Protein AF-A0AAV8X0D9-F1 (afdb_monomer)

Foldseek 3Di:
DDPPPPPPPVPDDPVVVCVVDPLVVDAEEAEDAPVCCVPVVVVCCVPDCVVHPHYDYDHDDPPPPPPD

Sequence (68 aa):
MVPFTYIDMTRRPQKEWDDLVPKPSLYFAVKTCKKFHKDRIPVVQNTWAKHTDKITFSATKKIFSTKL

Secondary structure (DSSP, 8-state):
--------TTSS-THHHHHHS-GGG--EEEEEEHHHHHHHHHHHHHTTGGG-S-EEEEEEP------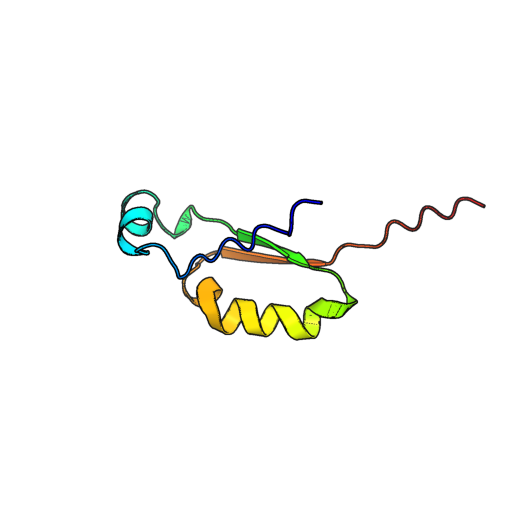-

pLDDT: mean 72.31, std 18.15, range [35.19, 94.12]

Structure (mmCIF, N/CA/C/O backbone):
data_AF-A0AAV8X0D9-F1
#
_entry.id   AF-A0AAV8X0D9-F1
#
loop_
_atom_site.group_PDB
_atom_site.id
_atom_site.type_symbol
_atom_site.label_atom_id
_atom_site.label_alt_id
_atom_site.label_comp_id
_atom_site.label_asym_id
_atom_site.label_entity_id
_atom_site.label_seq_id
_atom_site.pdbx_PDB_ins_code
_atom_site.Cartn_x
_atom_site.Cartn_y
_atom_site.Cartn_z
_atom_site.occupancy
_atom_site.B_iso_or_equiv
_atom_site.auth_seq_id
_atom_site.auth_comp_id
_atom_site.auth_asym_id
_atom_site.auth_atom_id
_atom_site.pdbx_PDB_model_num
ATOM 1 N N . MET A 1 1 ? -18.555 19.254 -1.717 1.00 35.19 1 MET A N 1
ATOM 2 C CA . MET A 1 1 ? -18.144 17.948 -1.160 1.00 35.19 1 MET A CA 1
ATOM 3 C C . MET A 1 1 ? -17.492 17.168 -2.290 1.00 35.19 1 MET A C 1
ATOM 5 O O . MET A 1 1 ? -18.198 16.649 -3.139 1.00 35.19 1 MET A O 1
ATOM 9 N N . VAL A 1 2 ? -16.164 17.222 -2.405 1.00 37.19 2 VAL A N 1
ATOM 10 C CA . VAL A 1 2 ? -15.451 16.567 -3.513 1.00 37.19 2 VAL A CA 1
ATOM 11 C C . VAL A 1 2 ? -15.325 15.088 -3.142 1.00 37.19 2 VAL A C 1
ATOM 13 O O . VAL A 1 2 ? -14.781 14.805 -2.071 1.00 37.19 2 VAL A O 1
ATOM 16 N N . PRO A 1 3 ? -15.875 14.144 -3.925 1.00 46.00 3 PRO A N 1
ATOM 17 C CA . PRO A 1 3 ? -15.686 12.731 -3.641 1.00 46.00 3 PRO A CA 1
ATOM 18 C C . PRO A 1 3 ? -14.188 12.450 -3.733 1.00 46.00 3 PRO A C 1
ATOM 20 O O . PRO A 1 3 ? -13.522 12.980 -4.622 1.00 46.00 3 PRO A O 1
ATOM 23 N N . PHE A 1 4 ? -13.660 11.670 -2.787 1.00 38.94 4 PHE A N 1
ATOM 24 C CA . PHE A 1 4 ? -12.295 11.150 -2.838 1.00 38.94 4 PHE A CA 1
ATOM 25 C C . PHE A 1 4 ? -12.007 10.721 -4.273 1.00 38.94 4 PHE A C 1
ATOM 27 O O . PHE A 1 4 ? -12.639 9.790 -4.772 1.00 38.94 4 PHE A O 1
ATOM 34 N N . THR A 1 5 ? -11.115 11.437 -4.951 1.00 43.72 5 THR A N 1
ATOM 35 C CA . THR A 1 5 ? -10.660 11.082 -6.285 1.00 43.72 5 THR A CA 1
ATOM 36 C C . THR A 1 5 ? -9.946 9.747 -6.144 1.00 43.72 5 THR A C 1
ATOM 38 O O . THR A 1 5 ? -8.777 9.667 -5.775 1.00 43.72 5 THR A O 1
ATOM 41 N N . TYR A 1 6 ? -10.691 8.664 -6.352 1.00 46.50 6 TYR A N 1
ATOM 42 C CA . TYR A 1 6 ? -10.121 7.358 -6.596 1.00 46.50 6 TYR A CA 1
ATOM 43 C C . TYR A 1 6 ? -9.309 7.526 -7.874 1.00 46.50 6 TYR A C 1
ATOM 45 O O . TYR A 1 6 ? -9.865 7.634 -8.967 1.00 46.50 6 TYR A O 1
ATOM 53 N N . ILE A 1 7 ? -7.996 7.683 -7.717 1.00 49.03 7 ILE A N 1
ATOM 54 C CA . ILE A 1 7 ? -7.073 7.642 -8.839 1.00 49.03 7 ILE A CA 1
ATOM 55 C C . ILE A 1 7 ? -7.113 6.193 -9.302 1.00 49.03 7 ILE A C 1
ATOM 57 O O . ILE A 1 7 ? -6.428 5.327 -8.761 1.00 49.03 7 ILE A O 1
ATOM 61 N N . ASP A 1 8 ? -8.003 5.927 -10.250 1.00 48.12 8 ASP A N 1
ATOM 62 C CA . ASP A 1 8 ? -8.092 4.646 -10.918 1.00 48.12 8 ASP A CA 1
ATOM 63 C C . ASP A 1 8 ? -6.872 4.507 -11.831 1.00 48.12 8 ASP A C 1
ATOM 65 O O . ASP A 1 8 ? -6.887 4.889 -13.005 1.00 48.12 8 ASP A O 1
ATOM 69 N N . MET A 1 9 ? -5.783 3.989 -11.261 1.00 53.81 9 MET A N 1
ATOM 70 C CA . MET A 1 9 ? -4.541 3.712 -11.984 1.00 53.81 9 MET A CA 1
ATOM 71 C C . MET A 1 9 ? -4.730 2.643 -13.078 1.00 53.81 9 MET A C 1
ATOM 73 O O . MET A 1 9 ? -3.799 2.404 -13.837 1.00 53.81 9 MET A O 1
ATOM 77 N N . THR A 1 10 ? -5.917 2.026 -13.201 1.00 54.38 10 THR A N 1
ATOM 78 C CA . THR A 1 10 ? -6.220 1.029 -14.243 1.00 54.38 10 THR A CA 1
ATOM 79 C C . THR A 1 10 ? -6.757 1.633 -15.546 1.00 54.38 10 THR A C 1
ATOM 81 O O . THR A 1 10 ? -6.812 0.939 -16.557 1.00 54.38 10 THR A O 1
ATOM 84 N N . ARG A 1 11 ? -7.119 2.928 -15.568 1.00 53.50 11 ARG A N 1
ATOM 85 C CA . ARG A 1 11 ? -7.697 3.593 -16.758 1.00 53.50 11 ARG A CA 1
ATOM 86 C C . ARG A 1 11 ? -6.696 4.286 -17.684 1.00 53.50 11 ARG A C 1
ATOM 88 O O . ARG A 1 11 ? -7.109 4.782 -18.730 1.00 53.50 11 ARG A O 1
ATOM 95 N N . ARG A 1 12 ? -5.406 4.350 -17.337 1.00 51.69 12 ARG A N 1
ATOM 96 C CA . ARG A 1 12 ? -4.363 4.900 -18.223 1.00 51.69 12 ARG A CA 1
ATOM 97 C C . ARG A 1 12 ? -3.419 3.794 -18.691 1.00 51.69 12 ARG A C 1
ATOM 99 O O . ARG A 1 12 ? -3.142 2.887 -17.909 1.00 51.69 12 ARG A O 1
ATOM 106 N N . PRO A 1 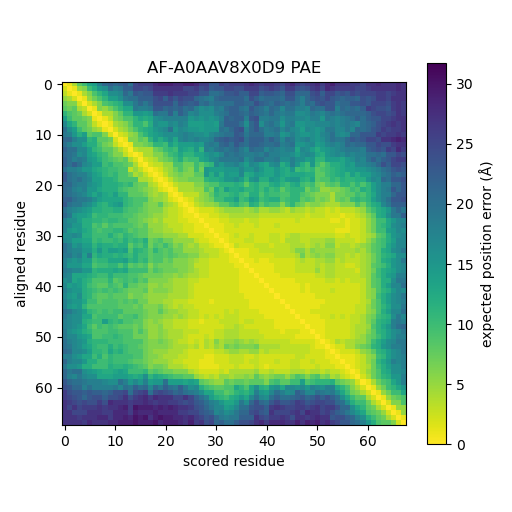13 ? -2.906 3.853 -19.932 1.00 53.47 13 PRO A N 1
ATOM 107 C CA . PRO A 1 13 ? -1.922 2.890 -20.403 1.00 53.47 13 PRO A CA 1
ATOM 108 C C . PRO A 1 13 ? -0.668 2.987 -19.526 1.00 53.47 13 PRO A C 1
ATOM 110 O O . PRO A 1 13 ? 0.078 3.960 -19.577 1.00 53.47 13 PRO A O 1
ATOM 113 N N . GLN A 1 14 ? -0.449 1.962 -18.704 1.00 55.03 14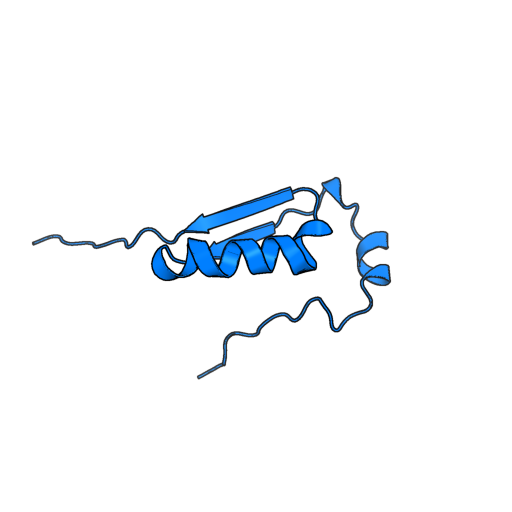 GLN A N 1
ATOM 114 C CA . GLN A 1 14 ? 0.667 1.857 -17.755 1.00 55.03 14 GLN A CA 1
ATOM 115 C C . GLN A 1 14 ? 2.038 1.981 -18.449 1.00 55.03 14 GLN A C 1
ATOM 117 O O . GLN A 1 14 ? 3.003 2.450 -17.857 1.00 55.03 14 GLN A O 1
ATOM 122 N N . LYS A 1 15 ? 2.074 1.632 -19.741 1.00 58.91 15 LYS A N 1
ATOM 123 C CA . LYS A 1 15 ? 3.256 1.626 -20.603 1.00 58.91 15 LYS A CA 1
ATOM 124 C C . LYS A 1 15 ? 3.971 2.978 -20.696 1.00 58.91 15 LYS A C 1
ATOM 126 O O . LYS A 1 15 ? 5.185 2.995 -20.770 1.00 58.91 15 LYS A O 1
ATOM 131 N N . GLU A 1 16 ? 3.250 4.096 -20.662 1.00 62.78 16 GLU A N 1
ATOM 132 C CA . GLU A 1 16 ? 3.863 5.420 -20.861 1.00 62.78 16 GLU A CA 1
ATOM 133 C C . GLU A 1 16 ? 4.644 5.909 -19.628 1.00 62.78 16 GLU A C 1
ATOM 135 O O . GLU A 1 16 ? 5.648 6.600 -19.756 1.00 62.78 16 GLU A O 1
ATOM 140 N N . TRP A 1 17 ? 4.217 5.526 -18.421 1.00 56.16 17 TRP A N 1
ATOM 141 C CA . TRP A 1 17 ? 4.857 5.962 -17.173 1.00 56.16 17 TRP A CA 1
ATOM 142 C C . TRP A 1 17 ? 6.047 5.087 -16.782 1.00 56.16 17 TRP A C 1
ATOM 144 O O . TRP A 1 17 ? 7.003 5.595 -16.196 1.00 56.16 17 TRP A O 1
ATOM 154 N N . ASP A 1 18 ? 5.995 3.800 -17.138 1.00 61.69 18 ASP A N 1
ATOM 155 C CA . ASP A 1 18 ? 7.066 2.832 -16.882 1.00 61.69 18 ASP A CA 1
ATOM 156 C C . ASP A 1 18 ? 8.369 3.192 -17.628 1.00 61.69 18 ASP A C 1
ATOM 158 O O . ASP A 1 18 ? 9.452 2.887 -17.131 1.00 61.69 18 ASP A O 1
ATOM 162 N N . ASP A 1 19 ? 8.271 3.882 -18.772 1.00 71.12 19 ASP A N 1
ATOM 163 C CA . ASP A 1 19 ? 9.426 4.319 -19.571 1.00 71.12 19 ASP A CA 1
ATOM 164 C C . ASP A 1 19 ? 10.029 5.652 -19.073 1.00 71.12 19 ASP A C 1
ATOM 166 O O . ASP A 1 19 ? 11.211 5.924 -19.287 1.00 71.12 19 ASP A O 1
ATOM 170 N N . LEU A 1 20 ? 9.240 6.489 -18.384 1.00 71.94 20 LEU A N 1
ATOM 171 C CA . LEU A 1 20 ? 9.664 7.816 -17.906 1.00 71.94 20 LEU A CA 1
ATOM 172 C C . LEU A 1 20 ? 10.300 7.783 -16.514 1.00 71.94 20 LEU A C 1
ATOM 174 O O . LEU A 1 20 ? 11.124 8.640 -16.185 1.00 71.94 20 LEU A O 1
ATOM 178 N N . VAL A 1 21 ? 9.902 6.824 -15.678 1.00 71.75 21 VAL A N 1
ATOM 179 C CA . VAL A 1 21 ? 10.386 6.703 -14.302 1.00 71.75 21 VAL A CA 1
ATOM 180 C C . VAL A 1 21 ? 10.812 5.260 -14.047 1.00 71.75 21 VAL A C 1
ATOM 182 O O . VAL A 1 21 ? 9.962 4.371 -14.010 1.00 71.75 21 VAL A O 1
ATOM 185 N N . PRO A 1 22 ? 12.111 5.006 -13.803 1.00 73.81 22 PRO A N 1
ATOM 186 C CA . PRO A 1 22 ? 12.574 3.679 -13.430 1.00 73.81 22 PRO A CA 1
ATOM 187 C C . PRO A 1 22 ? 11.826 3.167 -12.192 1.00 73.81 22 PRO A C 1
ATOM 189 O O . PRO A 1 22 ? 11.857 3.794 -11.137 1.00 73.81 22 PRO A O 1
ATOM 192 N N . LYS A 1 23 ? 11.220 1.979 -12.276 1.00 69.50 23 LYS A N 1
ATOM 193 C CA . LYS A 1 23 ? 10.517 1.315 -11.157 1.00 69.50 23 LYS A CA 1
ATOM 194 C C . LYS A 1 23 ? 11.227 1.378 -9.790 1.00 69.50 23 LYS A C 1
ATOM 196 O O . LYS A 1 23 ? 10.548 1.696 -8.811 1.00 69.50 23 LYS A O 1
ATOM 201 N N . PRO A 1 24 ? 12.564 1.206 -9.669 1.00 75.69 24 PRO A N 1
ATOM 202 C CA . PRO A 1 24 ? 13.226 1.270 -8.365 1.00 75.69 24 PRO A CA 1
ATOM 203 C C . PRO A 1 24 ? 13.237 2.663 -7.709 1.00 75.69 24 PRO A C 1
ATOM 205 O O . PRO A 1 24 ? 13.520 2.749 -6.506 1.00 75.69 24 PRO A O 1
ATOM 208 N N . SER A 1 25 ? 12.956 3.745 -8.447 1.00 78.88 25 SER A N 1
ATOM 209 C CA . SER A 1 25 ? 12.861 5.107 -7.895 1.00 78.88 25 SER A CA 1
ATOM 210 C C . SER A 1 25 ? 11.446 5.475 -7.436 1.00 78.88 25 SER A C 1
ATOM 212 O O . SER A 1 25 ? 11.272 6.486 -6.754 1.00 78.88 25 SER A O 1
ATOM 214 N N . LEU A 1 26 ? 10.444 4.643 -7.738 1.00 81.19 26 LEU A N 1
ATOM 215 C CA . LEU A 1 26 ? 9.048 4.905 -7.412 1.00 81.19 26 LEU A CA 1
ATOM 216 C C . LEU A 1 26 ? 8.673 4.301 -6.050 1.00 81.19 26 LEU A C 1
ATOM 218 O O . LEU A 1 26 ? 8.842 3.106 -5.809 1.00 81.19 26 LEU A O 1
ATOM 222 N N . TYR A 1 27 ? 8.159 5.138 -5.146 1.00 86.00 27 TYR A N 1
ATOM 223 C CA . TYR A 1 27 ? 7.793 4.743 -3.785 1.00 86.00 27 TYR A CA 1
ATOM 224 C C . TYR A 1 27 ? 6.347 5.121 -3.466 1.00 86.00 27 TYR A C 1
ATOM 226 O O . TYR A 1 27 ? 5.971 6.291 -3.545 1.00 86.00 27 TYR A O 1
ATOM 234 N N . PHE A 1 28 ? 5.547 4.142 -3.041 1.00 88.12 28 PHE A N 1
ATOM 235 C CA . PHE A 1 28 ? 4.145 4.354 -2.687 1.00 88.12 28 PHE A CA 1
ATOM 236 C C . PHE A 1 28 ? 3.918 4.261 -1.178 1.00 88.12 28 PHE A C 1
ATOM 238 O O . PHE A 1 28 ? 4.141 3.221 -0.562 1.00 88.12 28 PHE A O 1
ATOM 245 N N . ALA A 1 29 ? 3.392 5.333 -0.584 1.00 91.38 29 ALA A N 1
ATOM 246 C CA . ALA A 1 29 ? 2.914 5.337 0.795 1.00 91.38 29 ALA A CA 1
ATOM 247 C C . ALA A 1 29 ? 1.380 5.346 0.812 1.00 91.38 29 ALA A C 1
ATOM 249 O O . ALA A 1 29 ? 0.742 6.368 0.550 1.00 91.38 29 ALA A O 1
ATOM 250 N N . VAL A 1 30 ? 0.771 4.210 1.144 1.00 89.00 30 VAL A N 1
ATOM 251 C CA . VAL A 1 30 ? -0.686 4.072 1.201 1.00 89.00 30 VAL A CA 1
ATOM 252 C C . VAL A 1 30 ? -1.172 4.354 2.619 1.00 89.00 30 VAL A C 1
ATOM 254 O O . VAL A 1 30 ? -0.853 3.641 3.576 1.00 89.00 30 VAL A O 1
ATOM 257 N N . LYS A 1 31 ? -1.977 5.409 2.765 1.00 89.19 31 LYS A N 1
ATOM 258 C CA . LYS A 1 31 ? -2.669 5.7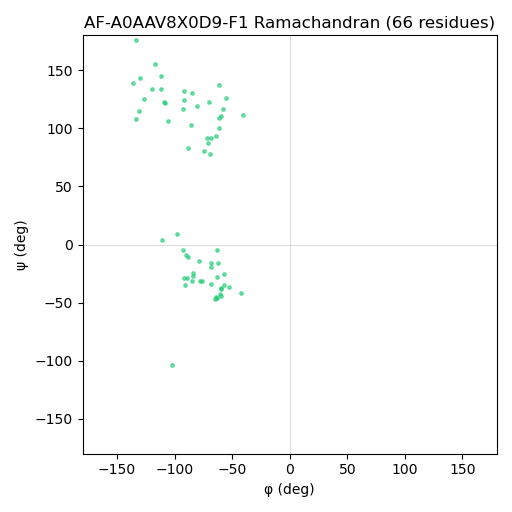28 4.016 1.00 89.19 31 LYS A CA 1
ATOM 259 C C . LYS A 1 31 ? -3.979 4.956 4.113 1.00 89.19 31 LYS A C 1
ATOM 261 O O . LYS A 1 31 ? -4.819 4.993 3.222 1.00 89.19 31 LYS A O 1
ATOM 266 N N . THR A 1 32 ? -4.170 4.304 5.249 1.00 87.06 32 THR A N 1
ATOM 267 C CA . THR A 1 32 ? -5.379 3.553 5.608 1.00 87.06 32 THR A CA 1
ATOM 268 C C . THR A 1 32 ? -5.792 3.926 7.034 1.00 87.06 32 THR A C 1
ATOM 270 O O . THR A 1 32 ? -5.067 4.646 7.725 1.00 87.06 32 THR A O 1
ATOM 273 N N . CYS A 1 33 ? -6.917 3.410 7.526 1.00 84.31 33 CYS A N 1
ATOM 274 C CA . CYS A 1 33 ? -7.253 3.453 8.950 1.00 84.31 33 CYS A CA 1
ATOM 275 C C . CYS A 1 33 ? -7.352 2.031 9.520 1.00 84.31 33 CYS A C 1
ATOM 277 O O . CYS A 1 33 ? -7.639 1.084 8.787 1.00 84.31 33 CYS A O 1
ATOM 279 N N . LYS A 1 34 ? -7.145 1.870 10.838 1.00 84.25 34 LYS A N 1
ATOM 280 C CA . LYS A 1 34 ? -7.132 0.547 11.500 1.00 84.25 34 LYS A CA 1
ATOM 281 C C . LYS A 1 34 ? -8.376 -0.296 11.200 1.00 84.25 34 LYS A C 1
ATOM 283 O O . LYS A 1 34 ? -8.255 -1.503 11.038 1.00 84.25 34 LYS A O 1
ATOM 288 N N . LYS A 1 35 ? -9.546 0.348 11.088 1.00 86.81 35 LYS A N 1
ATOM 289 C CA . LYS A 1 35 ? -10.827 -0.314 10.800 1.00 86.81 35 LYS A CA 1
ATOM 290 C C . LYS A 1 35 ? -10.811 -1.071 9.470 1.00 86.81 35 LYS A C 1
ATOM 292 O O . LYS A 1 35 ? -11.375 -2.147 9.402 1.00 86.81 35 LYS A O 1
ATOM 297 N N . PHE A 1 36 ? -10.162 -0.521 8.445 1.00 87.06 36 PHE A N 1
ATOM 298 C CA . PHE A 1 36 ? -10.182 -1.069 7.085 1.00 87.06 36 PHE A CA 1
ATOM 299 C C . PHE A 1 36 ? -8.838 -1.655 6.650 1.00 87.06 36 PHE A C 1
ATOM 301 O O . PHE A 1 36 ? -8.687 -2.069 5.507 1.00 87.06 36 PHE A O 1
ATOM 308 N N . HIS A 1 37 ? -7.849 -1.680 7.544 1.00 87.00 37 HIS A N 1
ATOM 309 C CA . HIS A 1 37 ? -6.502 -2.155 7.241 1.00 87.00 37 HIS A CA 1
ATOM 310 C C . HIS A 1 37 ? -6.520 -3.624 6.795 1.00 87.00 37 HIS A C 1
ATOM 312 O O . HIS A 1 37 ? -5.884 -3.969 5.807 1.00 87.00 37 HIS A O 1
ATOM 318 N N . LYS A 1 38 ? -7.316 -4.462 7.474 1.00 89.62 38 LYS A N 1
ATOM 319 C CA . LYS A 1 38 ? -7.459 -5.890 7.151 1.00 89.62 38 LYS A CA 1
ATOM 320 C C . LYS A 1 38 ? -8.167 -6.134 5.817 1.00 89.62 38 LYS A C 1
ATOM 322 O O . LYS A 1 38 ? -7.784 -7.050 5.105 1.00 89.62 38 LYS A O 1
ATOM 327 N N . ASP A 1 39 ? -9.130 -5.289 5.456 1.00 92.50 39 ASP A N 1
ATOM 328 C CA . ASP A 1 39 ? -9.958 -5.512 4.264 1.00 92.50 39 ASP A CA 1
ATOM 329 C C . ASP A 1 39 ? -9.370 -4.857 3.008 1.00 92.50 39 ASP A C 1
ATOM 331 O O . ASP A 1 39 ? -9.498 -5.374 1.901 1.00 92.50 39 ASP A O 1
ATOM 335 N N . ARG A 1 40 ? -8.732 -3.687 3.147 1.00 90.38 40 ARG A N 1
ATOM 336 C CA . ARG A 1 40 ?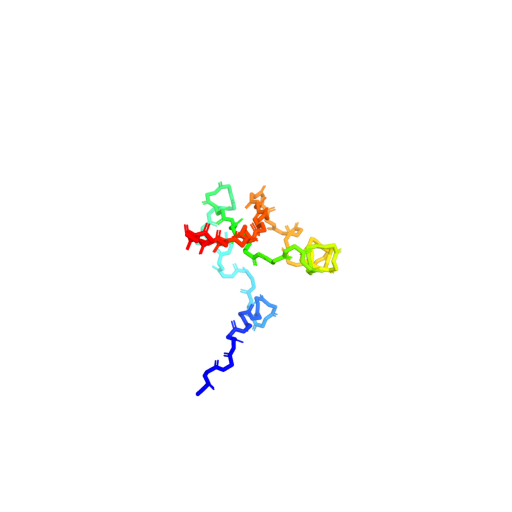 -8.289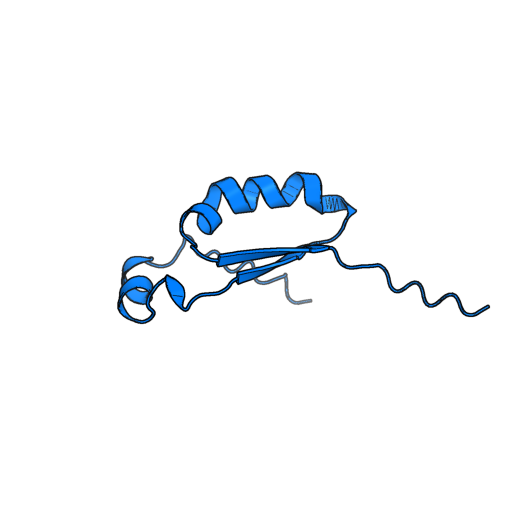 -2.870 2.002 1.00 90.38 40 ARG A CA 1
ATOM 337 C C . ARG A 1 40 ? -6.867 -3.168 1.556 1.00 90.38 40 ARG A C 1
ATOM 339 O O . ARG A 1 40 ? -6.582 -3.008 0.373 1.00 90.38 40 ARG A O 1
ATOM 346 N N . ILE A 1 41 ? -5.989 -3.605 2.457 1.00 91.44 41 ILE A N 1
ATOM 347 C CA . ILE A 1 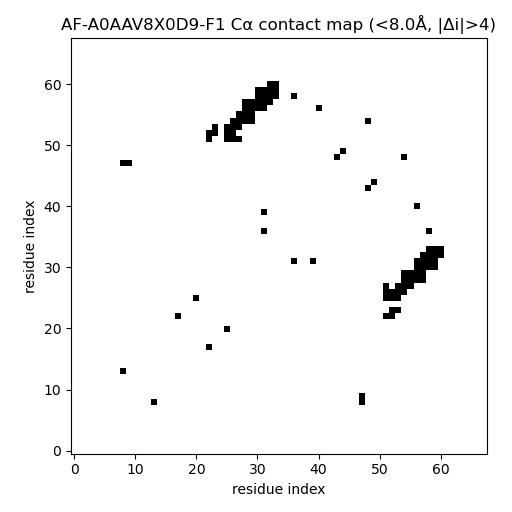41 ? -4.607 -3.938 2.086 1.00 91.44 41 ILE A CA 1
ATOM 348 C C . ILE A 1 41 ? -4.543 -5.126 1.127 1.00 91.44 41 ILE A C 1
ATOM 350 O O . ILE A 1 41 ? -3.891 -4.968 0.095 1.00 91.44 41 ILE A O 1
ATOM 354 N N . PRO A 1 42 ? -5.253 -6.247 1.363 1.00 94.00 42 PRO A N 1
ATOM 355 C CA . PRO A 1 42 ? -5.227 -7.369 0.428 1.00 94.00 42 PRO A CA 1
ATOM 356 C C . PRO A 1 42 ? -5.713 -6.977 -0.970 1.00 94.00 42 PRO A C 1
ATOM 358 O O . PRO A 1 42 ? -5.139 -7.398 -1.967 1.00 94.00 42 PRO A O 1
ATOM 361 N N . VAL A 1 43 ? -6.728 -6.108 -1.063 1.00 94.12 43 VAL A N 1
ATOM 362 C CA . VAL A 1 43 ? -7.222 -5.600 -2.353 1.00 94.12 43 VAL A CA 1
ATOM 363 C C . VAL A 1 43 ? -6.142 -4.800 -3.078 1.00 94.12 43 VAL A C 1
ATOM 365 O O . VAL A 1 43 ? -5.917 -5.014 -4.266 1.00 94.12 43 VAL A O 1
ATOM 368 N N . VAL A 1 44 ? -5.444 -3.900 -2.379 1.00 91.62 44 VAL A N 1
ATO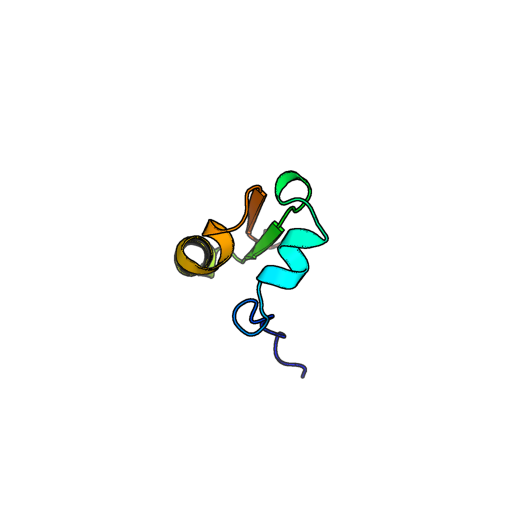M 369 C CA . VAL A 1 44 ? -4.356 -3.108 -2.974 1.00 91.62 44 VAL A CA 1
ATOM 370 C C . VAL A 1 44 ? -3.195 -4.007 -3.410 1.00 91.62 44 VAL A C 1
ATOM 372 O O . VAL A 1 44 ? -2.724 -3.876 -4.538 1.00 91.62 44 VAL A O 1
ATOM 375 N N . GLN A 1 45 ? -2.792 -4.957 -2.560 1.00 91.88 45 GLN A N 1
ATOM 376 C CA . GLN A 1 45 ? -1.734 -5.935 -2.842 1.00 91.88 45 GLN A CA 1
ATOM 377 C C . GLN A 1 45 ? -2.045 -6.803 -4.069 1.00 91.88 45 GLN A C 1
ATOM 379 O O . GLN A 1 45 ? -1.188 -6.962 -4.934 1.00 91.88 45 GLN A O 1
ATOM 384 N N . ASN A 1 46 ? -3.279 -7.298 -4.189 1.00 92.25 46 ASN A N 1
ATOM 385 C CA . ASN A 1 46 ? -3.687 -8.189 -5.281 1.00 92.25 46 ASN A CA 1
ATOM 386 C C . ASN A 1 46 ? -3.978 -7.461 -6.607 1.00 92.25 46 ASN A C 1
ATOM 388 O O . ASN A 1 46 ? -4.081 -8.103 -7.657 1.00 92.25 46 ASN A O 1
ATOM 392 N N . THR A 1 47 ? -4.126 -6.134 -6.577 1.00 92.31 47 THR A N 1
ATOM 393 C CA . THR A 1 47 ? -4.438 -5.324 -7.762 1.00 92.31 47 THR A CA 1
ATOM 394 C C . THR A 1 47 ? -3.198 -4.619 -8.296 1.00 92.31 47 THR A C 1
ATOM 396 O O . THR A 1 47 ? -2.390 -5.257 -8.960 1.00 92.31 47 THR A O 1
ATOM 399 N N . TRP A 1 48 ? -3.034 -3.321 -8.055 1.00 87.25 48 TRP A N 1
ATOM 400 C CA . TRP A 1 48 ? -1.980 -2.525 -8.684 1.00 87.25 48 TRP A CA 1
ATOM 401 C C . TRP A 1 48 ? -0.634 -2.623 -7.957 1.00 87.25 48 TRP A C 1
ATOM 403 O O . TRP A 1 48 ? 0.405 -2.500 -8.600 1.00 87.25 48 TRP A O 1
ATOM 413 N N . ALA A 1 49 ? -0.619 -2.894 -6.646 1.00 89.00 49 ALA A N 1
ATOM 414 C CA . ALA A 1 49 ? 0.629 -2.897 -5.877 1.00 89.00 49 ALA A CA 1
ATOM 415 C C . ALA A 1 49 ? 1.573 -4.054 -6.242 1.00 89.00 49 ALA A C 1
ATOM 417 O O . ALA A 1 49 ? 2.776 -3.946 -6.021 1.00 89.00 49 ALA A O 1
ATOM 418 N N . LYS A 1 50 ? 1.068 -5.121 -6.876 1.00 87.50 50 LYS A N 1
ATOM 419 C CA . LYS A 1 50 ? 1.902 -6.194 -7.447 1.00 87.50 50 LYS A CA 1
ATOM 420 C C . LYS A 1 50 ? 2.846 -5.716 -8.558 1.00 87.50 50 LYS A C 1
ATOM 422 O O . LYS A 1 50 ? 3.770 -6.432 -8.917 1.00 87.50 50 LYS A O 1
ATOM 427 N N . HIS A 1 51 ? 2.601 -4.529 -9.116 1.00 85.44 51 HIS A N 1
ATOM 428 C CA . HIS A 1 51 ? 3.430 -3.912 -10.152 1.00 85.44 51 HIS A CA 1
ATOM 429 C C . HIS A 1 51 ? 4.415 -2.877 -9.587 1.00 85.44 51 HIS A C 1
ATOM 431 O O . HIS A 1 51 ? 5.021 -2.136 -10.357 1.00 85.44 51 HIS A O 1
ATOM 437 N N . THR A 1 52 ? 4.548 -2.789 -8.260 1.00 85.25 52 THR A N 1
ATOM 438 C CA . THR A 1 52 ? 5.381 -1.785 -7.586 1.00 85.25 52 THR A CA 1
ATOM 439 C C . THR A 1 52 ? 6.470 -2.453 -6.757 1.00 85.25 52 THR A C 1
ATOM 441 O O . THR A 1 52 ? 6.178 -3.371 -5.995 1.00 85.25 52 THR A O 1
ATOM 444 N N . ASP A 1 53 ? 7.705 -1.960 -6.860 1.00 86.19 53 ASP A N 1
ATOM 445 C CA . ASP A 1 53 ? 8.845 -2.533 -6.131 1.00 86.19 53 ASP A CA 1
ATOM 446 C C . ASP A 1 53 ? 8.870 -2.101 -4.657 1.00 86.19 53 ASP A C 1
ATOM 448 O O . ASP A 1 53 ? 9.338 -2.834 -3.785 1.00 86.19 53 ASP A O 1
ATOM 452 N N . LYS A 1 54 ? 8.384 -0.886 -4.359 1.00 87.81 54 LYS A N 1
ATOM 453 C CA . LYS A 1 54 ? 8.441 -0.290 -3.018 1.00 87.81 54 LYS A CA 1
ATOM 454 C C . LYS A 1 54 ? 7.093 0.307 -2.619 1.00 87.81 54 LYS A C 1
ATOM 456 O O . LYS A 1 54 ? 6.696 1.371 -3.097 1.00 87.81 54 LYS A O 1
ATOM 461 N N . ILE A 1 55 ? 6.413 -0.354 -1.682 1.00 90.62 55 ILE A N 1
ATOM 462 C CA . ILE A 1 55 ? 5.138 0.098 -1.118 1.00 90.62 55 ILE A CA 1
ATOM 463 C C . ILE A 1 55 ? 5.110 -0.075 0.401 1.00 90.62 55 ILE A C 1
ATOM 465 O O . ILE A 1 55 ? 5.555 -1.091 0.934 1.00 90.62 55 ILE A O 1
ATOM 469 N N . THR A 1 56 ? 4.558 0.908 1.112 1.00 9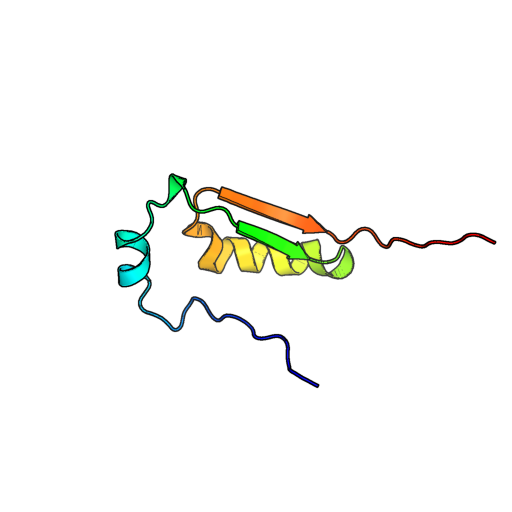0.75 56 THR A N 1
ATOM 470 C CA . THR A 1 56 ? 4.301 0.817 2.554 1.00 90.75 56 THR A CA 1
ATOM 471 C C . THR A 1 56 ? 2.876 1.215 2.905 1.00 90.75 56 THR A C 1
ATOM 473 O O . THR A 1 56 ? 2.291 2.133 2.329 1.00 90.75 56 THR A O 1
ATOM 476 N N . PHE A 1 57 ? 2.307 0.516 3.888 1.00 89.00 57 PHE A N 1
ATOM 477 C CA . PHE A 1 57 ? 0.961 0.771 4.389 1.00 89.00 57 PHE A CA 1
ATOM 478 C C . PHE A 1 57 ? 1.035 1.377 5.784 1.00 89.00 57 PHE A C 1
ATOM 480 O O . PHE A 1 57 ? 1.570 0.777 6.714 1.00 89.00 57 PHE A O 1
ATOM 487 N N . SER A 1 58 ? 0.454 2.561 5.948 1.00 85.88 58 SER A N 1
ATOM 488 C CA . SER A 1 58 ? 0.353 3.224 7.246 1.00 85.88 58 SER A CA 1
ATOM 489 C C . SER A 1 58 ? -1.102 3.259 7.701 1.00 85.88 58 SER A C 1
ATOM 491 O O . SER A 1 58 ? -2.015 3.578 6.936 1.00 85.88 58 SER A O 1
ATOM 493 N N . ALA A 1 59 ? -1.343 2.903 8.962 1.00 81.94 59 ALA A N 1
ATOM 494 C CA . ALA A 1 59 ? -2.632 3.118 9.604 1.00 81.94 59 ALA A CA 1
ATOM 495 C C . ALA A 1 59 ? -2.605 4.473 10.313 1.00 81.94 59 ALA A C 1
ATOM 497 O O . ALA A 1 59 ? -1.682 4.769 11.075 1.00 81.94 59 ALA A O 1
ATOM 498 N N . THR A 1 60 ? -3.642 5.284 10.115 1.00 72.00 60 THR A N 1
ATOM 499 C CA . THR A 1 60 ? -3.836 6.499 10.911 1.00 72.00 60 THR A CA 1
ATOM 500 C C . THR A 1 60 ? -3.918 6.107 12.388 1.00 72.00 60 THR A C 1
ATOM 502 O O . THR A 1 60 ? -4.821 5.372 12.803 1.00 72.00 60 THR A O 1
ATOM 505 N N . LYS A 1 61 ? -2.966 6.580 13.200 1.00 60.28 61 LYS A N 1
ATOM 506 C CA . LYS A 1 61 ? -3.124 6.603 14.656 1.00 60.28 61 LYS A CA 1
ATOM 507 C C . LYS A 1 61 ? -4.174 7.673 14.941 1.00 60.28 61 LYS A C 1
ATOM 509 O O . LYS A 1 61 ? -4.006 8.811 14.516 1.00 60.28 61 LYS A O 1
ATOM 514 N N . LYS A 1 62 ? -5.275 7.314 15.610 1.00 55.25 62 LYS A N 1
ATOM 515 C CA . LYS A 1 62 ? -6.163 8.332 16.177 1.00 55.25 62 LYS A CA 1
ATOM 516 C C . LYS A 1 62 ? -5.312 9.132 17.160 1.00 55.25 62 LYS A C 1
ATOM 518 O O . LYS A 1 62 ? -4.896 8.583 18.176 1.00 55.25 62 LYS A O 1
ATOM 523 N N . ILE A 1 63 ? -5.016 10.387 16.837 1.00 52.97 63 ILE A N 1
ATOM 524 C CA . ILE A 1 63 ? -4.535 11.350 17.822 1.00 52.97 63 ILE A CA 1
ATOM 525 C C . ILE A 1 63 ? -5.783 11.708 18.625 1.00 52.97 63 ILE A C 1
ATOM 527 O O . ILE A 1 63 ? -6.473 12.677 18.327 1.00 52.97 63 ILE A O 1
ATOM 531 N N . PHE A 1 64 ? -6.154 10.857 19.580 1.00 48.97 64 PHE A N 1
ATOM 532 C CA . PHE A 1 64 ? -7.032 11.312 20.644 1.00 48.97 64 PHE A CA 1
ATOM 533 C C . PHE A 1 64 ? -6.170 12.215 21.517 1.00 48.97 64 PHE A C 1
ATOM 535 O O . PHE A 1 64 ? -5.455 11.754 22.400 1.00 48.97 64 PHE A O 1
ATOM 542 N N . SER A 1 65 ? -6.185 13.509 21.205 1.00 48.97 65 SER A N 1
ATOM 543 C CA . SER A 1 65 ? -5.840 14.532 22.179 1.00 48.97 65 SER A CA 1
ATOM 544 C C . SER A 1 65 ? -6.966 14.543 23.211 1.00 48.97 65 SER A C 1
ATOM 546 O O . SER A 1 65 ? -7.885 15.347 23.146 1.00 48.97 65 SER A O 1
ATOM 548 N N . THR A 1 66 ? -6.962 13.571 24.117 1.00 49.38 66 THR A N 1
ATOM 549 C CA . THR A 1 66 ? -7.638 13.711 25.404 1.00 49.38 66 THR A CA 1
ATOM 550 C C . THR A 1 66 ? -6.623 14.336 26.344 1.00 49.38 66 THR A C 1
ATOM 552 O O . THR A 1 66 ? -5.915 13.635 27.062 1.00 49.38 66 THR A O 1
ATOM 555 N N . LYS A 1 67 ? -6.513 15.664 26.279 1.00 48.28 67 LYS A N 1
ATOM 556 C CA . LYS A 1 67 ? -6.262 16.440 27.490 1.00 48.28 67 LYS A CA 1
ATOM 557 C C . LYS A 1 67 ? -7.641 16.700 28.097 1.00 48.28 67 LYS A C 1
ATOM 559 O O . LYS A 1 67 ? -8.406 17.478 27.534 1.00 48.28 67 LYS A O 1
ATOM 564 N N . LEU A 1 68 ? -7.967 15.939 29.141 1.00 53.81 68 LEU A N 1
ATOM 565 C CA . LEU A 1 68 ? -8.825 16.431 30.218 1.00 53.81 68 LEU A CA 1
ATOM 566 C C . LEU A 1 68 ? -7.977 17.369 31.081 1.00 53.81 68 LEU A C 1
ATOM 568 O O . LEU A 1 68 ? -6.759 17.084 31.192 1.00 53.81 68 LEU A O 1
#

Radius of gyration: 15.54 Å; Cα contacts (8 Å, |Δi|>4): 50; chains: 1; bounding box: 31×26×51 Å

Solvent-accessible surface area (backbone atoms only — not comparable to full-atom values): 4599 Å² total; per-residue (Å²): 135,81,73,82,79,74,80,62,75,83,80,53,76,64,72,66,56,58,76,75,44,62,59,89,79,48,76,44,79,46,81,42,40,70,92,46,44,80,69,49,48,58,54,43,49,76,53,67,49,72,79,51,84,39,75,47,81,45,61,59,73,82,79,75,80,78,78,127

Mean predicted aligned error: 11.38 Å

Nearest PDB structures (foldseek):
  9c9q-assembly1_B  TM=4.840E-01  e=5.185E+00  Thermochaetoides thermophila

InterPro domains:
  IPR003378 Fringe-like, glycosyltransferase domain [PF02434] (24-57)

Organism: NCBI:txid1265417